Protein AF-A0A385SRP1-F1 (afdb_monomer_lite)

Secondary structure (DSSP, 8-state):
--HHHHTTPPB-HHHHHHHHHTTSS-HHHHHHHB-HHHHHTS-HHHHHHHHHHHHH-HHHHHHHHHHHTT--HHHHHHHHHHHHHHHHHHHHHSSS-HHHHHHHHHHHHHHTT--GGGGGG-TT--SSTT----HHHHHHHHHHHHHHHHHHTT-

Structure (mmCIF, N/CA/C/O backbone):
data_AF-A0A385SRP1-F1
#
_entry.id   AF-A0A385SRP1-F1
#
loop_
_atom_site.group_PDB
_atom_site.id
_atom_site.type_symbol
_atom_site.label_atom_id
_atom_site.label_alt_id
_atom_site.label_comp_id
_atom_site.label_asym_id
_atom_site.label_entity_id
_atom_site.label_seq_id
_atom_site.pdbx_PDB_ins_code
_atom_site.Cartn_x
_atom_site.Cartn_y
_atom_site.Cartn_z
_atom_site.occupancy
_atom_site.B_iso_or_equiv
_atom_site.auth_seq_id
_atom_site.auth_comp_id
_atom_site.auth_asym_id
_atom_site.auth_atom_id
_atom_site.pdbx_PDB_model_num
ATOM 1 N N . MET A 1 1 ? 8.151 -5.791 10.166 1.00 70.75 1 MET A N 1
ATOM 2 C CA . MET A 1 1 ? 8.225 -4.391 9.696 1.00 70.75 1 MET A CA 1
ATOM 3 C C . MET A 1 1 ? 7.751 -4.382 8.258 1.00 70.75 1 MET A C 1
ATOM 5 O O . MET A 1 1 ? 8.353 -5.098 7.463 1.00 70.75 1 MET A O 1
ATOM 9 N N . ASN A 1 2 ? 6.654 -3.692 7.951 1.00 88.25 2 ASN A N 1
ATOM 10 C CA . ASN A 1 2 ? 6.009 -3.725 6.631 1.00 88.25 2 ASN A CA 1
ATOM 11 C C . ASN A 1 2 ? 6.684 -2.759 5.631 1.00 88.25 2 ASN A C 1
ATOM 13 O O . ASN A 1 2 ? 7.691 -2.120 5.947 1.00 88.25 2 ASN A O 1
ATOM 17 N N . ALA A 1 3 ? 6.161 -2.702 4.400 1.00 90.38 3 ALA A N 1
ATOM 18 C CA . ALA A 1 3 ? 6.713 -1.860 3.339 1.00 90.38 3 ALA A CA 1
ATOM 19 C C . ALA A 1 3 ? 6.656 -0.363 3.677 1.00 90.38 3 ALA A C 1
ATOM 21 O O . ALA A 1 3 ? 7.613 0.342 3.370 1.00 90.38 3 ALA A O 1
ATOM 22 N N . LEU A 1 4 ? 5.599 0.120 4.340 1.00 92.88 4 LEU A N 1
ATOM 23 C CA . LEU A 1 4 ? 5.466 1.527 4.729 1.00 92.88 4 LEU A CA 1
ATOM 24 C C . LEU A 1 4 ? 6.546 1.932 5.736 1.00 92.88 4 LEU A C 1
ATOM 26 O O . LEU A 1 4 ? 7.274 2.898 5.491 1.00 92.88 4 LEU A O 1
ATOM 30 N N . THR A 1 5 ? 6.722 1.154 6.811 1.00 89.00 5 THR A N 1
ATOM 31 C CA . THR A 1 5 ? 7.696 1.456 7.874 1.00 89.00 5 THR A CA 1
ATOM 32 C C . THR A 1 5 ? 9.127 1.474 7.338 1.00 89.00 5 THR A C 1
ATOM 34 O O . THR A 1 5 ? 9.880 2.401 7.623 1.00 89.00 5 THR A O 1
ATOM 37 N N . ARG A 1 6 ? 9.507 0.495 6.496 1.00 90.81 6 ARG A N 1
ATOM 38 C CA . ARG A 1 6 ? 10.840 0.448 5.852 1.00 90.81 6 ARG A CA 1
ATOM 39 C C . ARG A 1 6 ? 11.125 1.669 4.974 1.00 90.81 6 ARG A C 1
ATOM 41 O O . ARG A 1 6 ? 12.276 1.958 4.650 1.00 90.81 6 ARG A O 1
ATOM 48 N N . ASN A 1 7 ? 10.069 2.366 4.573 1.00 91.50 7 ASN A N 1
ATOM 49 C CA . ASN A 1 7 ? 10.090 3.472 3.634 1.00 91.50 7 ASN A CA 1
ATOM 50 C C . ASN A 1 7 ? 9.710 4.815 4.264 1.00 91.50 7 ASN A C 1
ATOM 52 O O . ASN A 1 7 ? 9.503 5.778 3.517 1.00 91.50 7 ASN A O 1
ATOM 56 N N . ASN A 1 8 ? 9.709 4.882 5.601 1.00 90.69 8 ASN A N 1
ATOM 57 C CA . ASN A 1 8 ? 9.459 6.074 6.414 1.00 90.69 8 ASN A CA 1
ATOM 58 C C . ASN A 1 8 ? 8.114 6.750 6.112 1.00 90.69 8 ASN A C 1
ATOM 60 O O . ASN A 1 8 ? 8.018 7.975 6.134 1.00 90.69 8 ASN A O 1
ATOM 64 N N . PHE A 1 9 ? 7.089 5.960 5.797 1.00 91.31 9 PHE A N 1
ATOM 65 C CA . PHE A 1 9 ? 5.715 6.447 5.780 1.00 91.31 9 PHE A CA 1
ATOM 66 C C . PHE A 1 9 ? 5.117 6.293 7.177 1.00 91.31 9 PHE A C 1
ATOM 68 O O . PHE A 1 9 ? 5.200 5.214 7.768 1.00 91.31 9 PHE A O 1
ATOM 75 N N . LEU A 1 10 ? 4.535 7.372 7.704 1.00 91.56 10 LEU A N 1
ATOM 76 C CA . LEU A 1 10 ? 3.761 7.316 8.940 1.00 91.56 10 LEU A CA 1
ATOM 77 C C . LEU A 1 10 ? 2.457 6.570 8.665 1.00 91.56 10 LEU A C 1
ATOM 79 O O . LEU A 1 10 ? 1.792 6.833 7.665 1.00 91.56 10 LEU A O 1
ATOM 83 N N . MET A 1 11 ? 2.116 5.620 9.532 1.00 93.69 11 MET A N 1
ATOM 84 C CA . MET A 1 11 ? 0.877 4.865 9.404 1.00 93.69 11 MET A CA 1
ATOM 85 C C . MET A 1 11 ? -0.285 5.709 9.925 1.00 93.69 11 MET A C 1
ATOM 87 O O . MET A 1 11 ? -0.287 6.109 11.091 1.00 93.69 11 MET A O 1
ATOM 91 N N . ASP A 1 12 ? -1.279 5.923 9.072 1.00 93.62 12 ASP A N 1
ATOM 92 C CA . ASP A 1 12 ? -2.567 6.500 9.436 1.00 93.62 12 ASP A CA 1
ATOM 93 C C . ASP A 1 12 ? -3.707 5.476 9.294 1.00 93.62 12 ASP A C 1
ATOM 95 O O . ASP A 1 12 ? -3.498 4.333 8.869 1.00 93.62 12 ASP A O 1
ATOM 99 N N . TRP A 1 13 ? -4.924 5.859 9.695 1.00 94.50 13 TRP A N 1
ATOM 100 C CA . TRP A 1 13 ? -6.077 4.956 9.656 1.00 94.50 13 TRP A CA 1
ATOM 101 C C . TRP A 1 13 ? -6.424 4.481 8.234 1.00 94.50 13 TRP A C 1
ATOM 103 O O . TRP A 1 13 ? -6.618 3.276 8.057 1.00 94.50 13 TRP A O 1
ATOM 113 N N . PRO A 1 14 ? -6.460 5.350 7.201 1.00 95.38 14 PRO A N 1
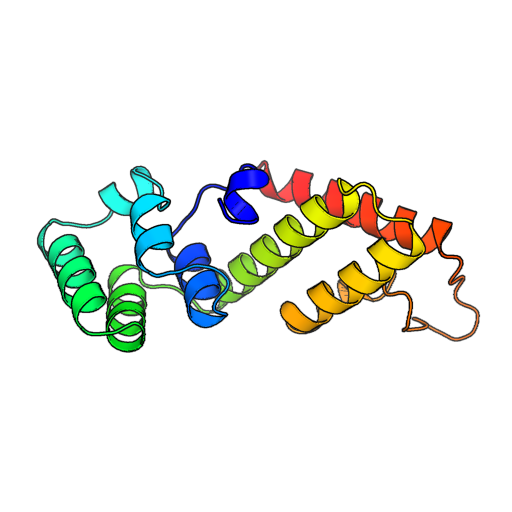ATOM 114 C CA . PRO A 1 14 ? -6.624 4.914 5.813 1.00 95.38 14 PRO A CA 1
ATOM 115 C C . PRO A 1 14 ? -5.563 3.905 5.333 1.00 95.38 14 PRO A C 1
ATOM 117 O O . PRO A 1 14 ? -5.911 2.891 4.716 1.00 95.38 14 PRO A O 1
ATOM 120 N N . LEU A 1 15 ? -4.277 4.125 5.638 1.00 96.00 15 LEU A N 1
ATOM 121 C CA . LEU A 1 15 ? -3.184 3.213 5.280 1.00 96.00 15 LEU A CA 1
ATOM 122 C C . LEU A 1 15 ? -3.324 1.861 5.977 1.00 96.00 15 LEU A C 1
ATOM 124 O O . LEU A 1 15 ? -3.198 0.823 5.316 1.00 96.00 15 LEU A O 1
ATOM 128 N N . ALA A 1 16 ? -3.633 1.868 7.275 1.00 95.94 16 ALA A N 1
ATOM 129 C CA . ALA A 1 16 ? -3.891 0.661 8.048 1.00 95.94 16 ALA A CA 1
ATOM 130 C C . ALA A 1 16 ? -5.080 -0.123 7.473 1.00 95.94 16 ALA A C 1
ATOM 132 O O . ALA A 1 16 ? -4.968 -1.327 7.231 1.00 95.94 16 ALA A O 1
ATOM 133 N N . TYR A 1 17 ? -6.186 0.565 7.173 1.00 96.50 17 TYR A N 1
ATOM 134 C CA . TYR A 1 17 ? -7.389 -0.038 6.605 1.00 96.50 17 TYR A CA 1
ATOM 135 C C . TYR A 1 17 ? -7.099 -0.753 5.280 1.00 96.50 17 TYR A C 1
ATOM 137 O O . TYR A 1 17 ? -7.479 -1.916 5.100 1.00 96.50 17 TYR A O 1
ATOM 145 N N . VAL A 1 18 ? -6.394 -0.090 4.353 1.00 96.44 18 VAL A N 1
ATOM 146 C CA . VAL A 1 18 ? -6.004 -0.688 3.064 1.00 96.44 18 VAL A CA 1
ATOM 147 C C . VAL A 1 18 ? -5.097 -1.899 3.278 1.00 96.44 18 VAL A C 1
ATOM 149 O O . VAL A 1 18 ? -5.355 -2.960 2.701 1.00 96.44 18 VAL A O 1
ATOM 152 N N . GLY A 1 19 ? -4.077 -1.768 4.133 1.00 96.56 19 GLY A N 1
ATOM 153 C CA . GLY A 1 19 ? -3.121 -2.838 4.419 1.00 96.56 19 GLY A CA 1
ATOM 154 C C . GLY A 1 19 ? -3.794 -4.087 4.990 1.00 96.56 19 GLY A C 1
ATOM 155 O O . GLY A 1 19 ? -3.545 -5.194 4.512 1.00 96.56 19 GLY A O 1
ATOM 156 N N . ILE A 1 20 ? -4.706 -3.914 5.949 1.00 96.81 20 ILE A N 1
ATOM 157 C CA . ILE A 1 20 ? -5.469 -5.018 6.544 1.00 96.81 20 ILE A CA 1
ATOM 158 C C . ILE A 1 20 ? -6.412 -5.631 5.511 1.00 96.81 20 ILE A C 1
ATOM 160 O O . ILE A 1 20 ? -6.434 -6.851 5.339 1.00 96.81 20 ILE A O 1
ATOM 164 N N . THR A 1 21 ? -7.169 -4.810 4.777 1.00 95.94 21 THR A N 1
ATOM 165 C CA . THR A 1 21 ? -8.118 -5.291 3.759 1.00 95.94 21 THR A CA 1
ATOM 166 C C . THR A 1 21 ? -7.418 -6.178 2.727 1.00 95.94 21 THR A C 1
ATOM 168 O O . THR A 1 21 ? -7.915 -7.259 2.411 1.00 95.94 21 THR A O 1
ATOM 171 N N . ARG A 1 22 ? -6.222 -5.781 2.278 1.00 95.25 22 ARG A N 1
ATOM 172 C CA . ARG A 1 22 ? -5.417 -6.508 1.285 1.00 95.25 22 ARG A CA 1
ATOM 173 C C . ARG A 1 22 ? -4.516 -7.611 1.869 1.00 95.25 22 ARG A C 1
ATOM 175 O O . ARG A 1 22 ? -3.838 -8.290 1.104 1.00 95.25 22 ARG A O 1
ATOM 182 N N . ASN A 1 23 ? -4.538 -7.835 3.187 1.00 94.62 23 ASN A N 1
ATOM 183 C CA . ASN A 1 23 ? -3.678 -8.789 3.912 1.00 94.62 23 ASN A CA 1
ATOM 184 C C . ASN A 1 23 ? -2.166 -8.490 3.824 1.00 94.62 23 ASN A C 1
ATOM 186 O O . ASN A 1 23 ? -1.345 -9.402 3.892 1.00 94.62 23 ASN A O 1
ATOM 190 N N . TRP A 1 24 ? -1.780 -7.225 3.670 1.00 95.06 24 TRP A N 1
ATOM 191 C CA . TRP A 1 24 ? -0.375 -6.785 3.715 1.00 95.06 24 TRP A CA 1
ATOM 192 C C . TRP A 1 24 ? 0.086 -6.400 5.121 1.00 95.06 24 TRP A C 1
ATOM 194 O O . TRP A 1 24 ? 1.282 -6.236 5.358 1.00 95.06 24 TRP A O 1
ATOM 204 N N . LEU A 1 25 ? -0.877 -6.227 6.025 1.00 94.88 25 LEU A N 1
ATOM 205 C CA . LEU A 1 25 ? -0.699 -5.799 7.402 1.00 94.88 25 LEU A CA 1
ATOM 206 C C . LEU A 1 25 ? -1.684 -6.574 8.282 1.00 94.88 25 LEU A C 1
ATOM 208 O O . LEU A 1 25 ? -2.862 -6.675 7.929 1.00 94.88 25 LEU A O 1
ATOM 212 N N . SER A 1 26 ? -1.230 -7.123 9.408 1.00 94.69 26 SER A N 1
ATOM 213 C CA . SER A 1 26 ? -2.156 -7.698 10.392 1.00 94.69 26 SER A CA 1
ATOM 214 C C . SER A 1 26 ? -2.828 -6.606 11.235 1.00 94.69 26 SER A C 1
ATOM 216 O O . SER A 1 26 ? -2.365 -5.466 11.291 1.00 94.69 26 SER A O 1
ATOM 218 N N . VAL A 1 27 ? -3.922 -6.951 11.918 1.00 94.94 27 VAL A N 1
ATOM 219 C CA . VAL A 1 27 ? -4.595 -6.030 12.852 1.00 94.94 27 VAL A CA 1
ATOM 220 C C . VAL A 1 27 ? -3.647 -5.598 13.978 1.00 94.94 27 VAL A C 1
ATOM 222 O O . VAL A 1 27 ? -3.539 -4.407 14.266 1.00 94.94 27 VAL A O 1
ATOM 225 N N . ASP A 1 28 ? -2.894 -6.540 14.549 1.00 93.06 28 ASP A N 1
ATOM 226 C CA . ASP A 1 28 ? -1.934 -6.260 15.623 1.00 93.06 28 ASP A CA 1
ATOM 227 C C . ASP A 1 28 ? -0.792 -5.350 15.158 1.00 93.06 28 ASP A C 1
ATOM 229 O O . ASP A 1 28 ? -0.383 -4.429 15.868 1.00 93.06 28 ASP A O 1
ATOM 233 N N . GLU A 1 29 ? -0.273 -5.582 13.947 1.00 94.12 29 GLU A N 1
ATOM 234 C CA . GLU A 1 29 ? 0.754 -4.718 13.366 1.00 94.12 29 GLU A CA 1
ATOM 235 C C . GLU A 1 29 ? 0.216 -3.306 13.133 1.00 94.12 29 GLU A C 1
ATOM 237 O O . GLU A 1 29 ? 0.912 -2.340 13.441 1.00 94.12 29 GLU A O 1
ATOM 242 N N . ALA A 1 30 ? -1.021 -3.175 12.650 1.00 93.25 30 ALA A N 1
ATOM 243 C CA . ALA A 1 30 ? -1.655 -1.881 12.441 1.00 93.25 30 ALA A CA 1
ATOM 244 C C . ALA A 1 30 ? -1.820 -1.095 13.746 1.00 93.25 30 ALA A C 1
ATOM 246 O O . ALA A 1 30 ? -1.422 0.065 13.804 1.00 93.25 30 ALA A O 1
ATOM 247 N N . LEU A 1 31 ? -2.347 -1.720 14.803 1.00 92.25 31 LEU A N 1
ATOM 248 C CA . LEU A 1 31 ? -2.536 -1.068 16.104 1.00 92.25 31 LEU A CA 1
ATOM 249 C C . LEU A 1 31 ? -1.216 -0.672 16.774 1.00 92.25 31 LEU A C 1
ATOM 251 O O . LEU A 1 31 ? -1.178 0.299 17.524 1.00 92.25 31 LEU A O 1
ATOM 255 N N . ARG A 1 32 ? -0.132 -1.408 16.512 1.00 91.38 32 ARG A N 1
ATOM 256 C CA . ARG A 1 32 ? 1.200 -1.070 17.026 1.00 91.38 32 ARG A CA 1
ATOM 257 C C . ARG A 1 32 ? 1.861 0.066 16.246 1.00 91.38 32 ARG A C 1
ATOM 259 O O . ARG A 1 32 ? 2.654 0.807 16.818 1.00 91.38 32 ARG A O 1
ATOM 266 N N . GLU A 1 33 ? 1.621 0.138 14.940 1.00 91.88 33 GLU A N 1
ATOM 267 C CA . GLU A 1 33 ? 2.352 1.037 14.042 1.00 91.88 33 GLU A CA 1
ATOM 268 C C . GLU A 1 33 ? 1.602 2.325 13.702 1.00 91.88 33 GLU A C 1
ATOM 270 O O . GLU A 1 33 ? 2.239 3.259 13.213 1.00 91.88 33 GLU A O 1
ATOM 275 N N . ILE A 1 34 ? 0.294 2.395 13.973 1.00 92.12 34 ILE A N 1
ATOM 276 C CA . ILE A 1 34 ? -0.502 3.619 13.846 1.00 92.12 34 ILE A CA 1
ATOM 277 C C . ILE A 1 34 ? 0.172 4.776 14.596 1.00 92.12 34 ILE A C 1
ATOM 279 O O . ILE A 1 34 ? 0.703 4.606 15.698 1.00 92.12 34 ILE A O 1
ATOM 283 N N . SER A 1 35 ? 0.191 5.963 13.989 1.00 89.81 35 SER A N 1
ATOM 284 C CA . SER A 1 35 ? 0.886 7.096 14.591 1.00 89.81 35 SER A CA 1
ATOM 285 C C . SER A 1 35 ? 0.228 7.516 15.921 1.00 89.81 35 SER A C 1
ATOM 287 O O . SER A 1 35 ? -1.001 7.467 16.060 1.00 89.81 35 SER A O 1
ATOM 289 N N . PRO A 1 36 ? 1.014 7.981 16.913 1.00 88.75 36 PRO A N 1
ATOM 290 C CA . PRO A 1 36 ? 0.460 8.506 18.161 1.00 88.75 36 PRO A CA 1
ATOM 291 C C . PRO A 1 36 ? -0.510 9.675 17.947 1.00 88.75 36 PRO A C 1
ATOM 293 O O . PRO A 1 36 ? -1.459 9.835 18.710 1.00 88.75 36 PRO A O 1
ATOM 296 N N . GLU A 1 37 ? -0.293 10.473 16.900 1.00 90.06 37 GLU A N 1
ATOM 297 C CA . GLU A 1 37 ? -1.171 11.582 16.517 1.00 90.06 37 GLU A CA 1
ATOM 298 C C . GLU A 1 37 ? -2.550 11.080 16.076 1.00 90.06 37 GLU A C 1
ATOM 300 O O . GLU A 1 37 ? -3.565 11.619 16.513 1.00 90.06 37 GLU A O 1
ATOM 305 N N . GLU A 1 38 ? -2.607 10.017 15.269 1.00 90.25 38 GLU A N 1
ATOM 306 C CA . GLU A 1 38 ? -3.869 9.407 14.845 1.00 90.25 38 GLU A CA 1
ATOM 307 C C . GLU A 1 38 ? -4.615 8.734 16.000 1.00 90.25 38 GLU A C 1
ATOM 309 O O . GLU A 1 38 ? -5.844 8.812 16.061 1.00 90.25 38 GLU A O 1
ATOM 314 N N . LEU A 1 39 ? -3.896 8.113 16.942 1.00 88.19 39 LEU A N 1
ATOM 315 C CA . LEU A 1 39 ? -4.498 7.592 18.173 1.00 88.19 39 LEU A CA 1
ATOM 316 C C . LEU A 1 39 ? -5.038 8.717 19.059 1.00 88.19 39 LEU A C 1
ATOM 318 O O . LEU A 1 39 ? -6.137 8.594 19.595 1.00 88.19 39 LEU A O 1
ATOM 322 N N . GLY A 1 40 ? -4.307 9.829 19.172 1.00 87.88 40 GLY A N 1
ATOM 323 C CA . GLY A 1 40 ? -4.705 10.995 19.964 1.00 87.88 40 GLY A CA 1
ATOM 324 C C . GLY A 1 40 ? -5.970 11.698 19.460 1.00 87.88 40 GLY A C 1
ATOM 325 O O . GLY A 1 40 ? -6.616 12.410 20.226 1.00 87.88 40 GLY A O 1
ATOM 326 N N . LYS A 1 41 ? -6.366 11.479 18.198 1.00 89.25 41 LYS A N 1
ATOM 327 C CA . LYS A 1 41 ? -7.644 11.966 17.646 1.00 89.25 41 LYS A CA 1
ATOM 328 C C . LYS A 1 41 ? -8.856 11.188 18.163 1.00 89.25 41 LYS A C 1
ATOM 330 O O . LYS A 1 41 ? -9.988 11.647 18.000 1.00 89.25 41 LYS A O 1
ATOM 335 N N . LEU A 1 42 ? -8.650 10.009 18.750 1.00 90.25 42 LEU A N 1
ATOM 336 C CA . LEU A 1 42 ? -9.717 9.153 19.254 1.00 90.25 42 LEU A CA 1
ATOM 337 C C . LEU A 1 42 ? -9.901 9.337 20.761 1.00 90.25 42 LEU A C 1
ATOM 339 O O . LEU A 1 42 ? -8.942 9.442 21.520 1.00 90.25 42 LEU A O 1
ATOM 343 N N . ASN A 1 43 ? -11.156 9.334 21.212 1.00 90.94 43 ASN A N 1
ATOM 344 C CA . ASN A 1 43 ? -11.458 9.270 22.639 1.00 90.94 43 ASN A CA 1
ATOM 345 C C . ASN A 1 43 ? -11.289 7.834 23.175 1.00 90.94 43 ASN A C 1
ATOM 347 O O . ASN A 1 43 ? -11.192 6.867 22.414 1.00 90.94 43 ASN A O 1
ATOM 351 N N . SER A 1 44 ? -11.285 7.686 24.500 1.00 91.25 44 SER A N 1
ATOM 352 C CA . SER A 1 44 ? -11.096 6.394 25.171 1.00 91.25 44 SER A CA 1
ATOM 353 C C . SER A 1 44 ? -12.130 5.337 24.767 1.00 91.25 44 SER A C 1
ATOM 355 O O . SER A 1 44 ? -11.769 4.177 24.584 1.00 91.25 44 SER A O 1
ATOM 357 N N . GLU A 1 45 ? -13.393 5.722 24.574 1.00 92.88 45 GLU A N 1
ATOM 358 C CA . GLU A 1 45 ? -14.470 4.812 24.155 1.00 92.88 45 GLU A CA 1
ATOM 359 C C . GLU A 1 45 ? -14.230 4.233 22.754 1.00 92.88 45 GLU A C 1
ATOM 361 O O . GLU A 1 45 ? -14.395 3.031 22.528 1.00 92.88 45 GLU A O 1
ATOM 366 N N . ARG A 1 46 ? -13.789 5.072 21.809 1.00 92.00 46 ARG A N 1
ATOM 367 C CA . ARG A 1 46 ? -13.444 4.662 20.441 1.00 92.00 46 ARG A CA 1
ATOM 368 C C . ARG A 1 46 ? -12.225 3.747 20.426 1.00 92.00 46 ARG A C 1
ATOM 370 O O . ARG A 1 46 ? -12.235 2.737 19.729 1.00 92.00 46 ARG A O 1
ATOM 377 N N . ILE A 1 47 ? -11.215 4.056 21.237 1.00 91.25 47 ILE A N 1
ATOM 378 C CA . ILE A 1 47 ? -10.033 3.201 21.392 1.00 91.25 47 ILE A CA 1
ATOM 379 C C . ILE A 1 47 ? -10.443 1.830 21.949 1.00 91.25 47 ILE A C 1
ATOM 381 O O . ILE A 1 47 ? -10.124 0.807 21.348 1.00 91.25 47 ILE A O 1
ATOM 385 N N . ALA A 1 48 ? -11.215 1.788 23.039 1.00 92.25 48 ALA A N 1
ATOM 386 C CA . ALA A 1 48 ? -11.692 0.534 23.625 1.00 92.25 48 ALA A CA 1
ATOM 387 C C . ALA A 1 48 ? 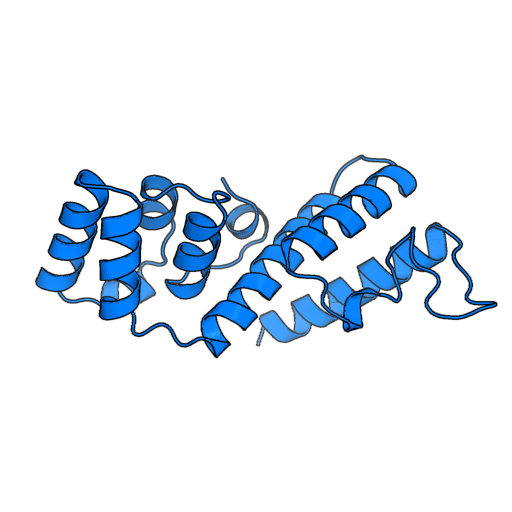-12.530 -0.294 22.634 1.00 92.25 48 ALA A C 1
ATOM 389 O O . ALA A 1 48 ? -12.392 -1.518 22.569 1.00 92.25 48 ALA A O 1
ATOM 390 N N . SER A 1 49 ? -13.355 0.374 21.822 1.00 93.38 49 SER A N 1
ATOM 391 C CA . SER A 1 49 ? -14.157 -0.270 20.777 1.00 93.38 49 SER A CA 1
ATOM 392 C C . SER A 1 49 ? -13.287 -0.923 19.700 1.00 93.38 49 SER A C 1
ATOM 394 O O . SER A 1 49 ? -13.578 -2.047 19.292 1.00 93.38 49 SER A O 1
ATOM 396 N N . LEU A 1 50 ? -12.196 -0.269 19.279 1.00 92.94 50 LEU A N 1
ATOM 397 C CA . LEU A 1 50 ? -11.237 -0.830 18.320 1.00 92.94 50 LEU A CA 1
ATOM 398 C C . LEU A 1 50 ? -10.559 -2.089 18.862 1.00 92.94 50 LEU A C 1
ATOM 400 O O . LEU A 1 50 ? -10.566 -3.113 18.183 1.00 92.94 50 LEU A O 1
ATOM 404 N N . TYR A 1 51 ? -10.029 -2.040 20.088 1.00 92.50 51 TYR A N 1
ATOM 405 C CA . TYR A 1 51 ? -9.383 -3.205 20.705 1.00 92.50 51 TYR A CA 1
ATOM 406 C C . TYR A 1 51 ? -10.370 -4.367 20.894 1.00 92.50 51 TYR A C 1
ATOM 408 O O . TYR A 1 51 ? -10.086 -5.498 20.503 1.00 92.50 51 TYR A O 1
ATOM 416 N N . THR A 1 52 ? -11.586 -4.079 21.364 1.00 94.25 52 THR A N 1
ATOM 417 C CA . THR A 1 52 ? -12.645 -5.096 21.488 1.00 94.25 52 THR A CA 1
ATOM 418 C C . THR A 1 52 ? -12.995 -5.721 20.135 1.00 94.25 52 THR A C 1
ATOM 420 O O . THR A 1 52 ? -13.233 -6.923 20.035 1.00 94.25 52 THR A O 1
ATOM 423 N N . ALA A 1 53 ? -13.046 -4.918 19.070 1.00 93.69 53 ALA A N 1
ATOM 424 C CA . ALA A 1 53 ? -13.321 -5.414 17.728 1.00 93.69 53 ALA A CA 1
ATOM 425 C C . ALA A 1 53 ? -12.166 -6.266 17.177 1.00 93.69 53 ALA A C 1
ATOM 427 O O . ALA A 1 53 ? -12.435 -7.276 16.524 1.00 93.69 53 ALA A O 1
ATOM 428 N N . SER A 1 54 ? -10.908 -5.909 17.475 1.00 92.75 54 SER A N 1
ATOM 429 C CA . SER A 1 54 ? -9.735 -6.691 17.057 1.00 92.75 54 SER A CA 1
ATOM 430 C C . SER A 1 54 ? -9.701 -8.095 17.654 1.00 92.75 54 SER A C 1
ATOM 432 O O . SER A 1 54 ? -9.302 -9.030 16.966 1.00 92.75 54 SER A O 1
ATOM 434 N N . GLU A 1 55 ? -10.191 -8.268 18.884 1.00 92.31 55 GLU A N 1
ATOM 435 C CA . GLU A 1 55 ? -10.279 -9.580 19.537 1.00 92.31 55 GLU A CA 1
ATOM 436 C C . GLU A 1 55 ? -11.379 -10.472 18.941 1.00 92.31 55 GLU A C 1
ATOM 438 O O . GLU A 1 55 ? -11.305 -11.696 19.034 1.00 92.31 55 GLU A O 1
ATOM 443 N N . LYS A 1 56 ? -12.406 -9.872 18.322 1.00 92.81 56 LYS A N 1
ATOM 444 C CA . LYS A 1 56 ? -13.521 -10.610 17.712 1.00 92.81 56 LYS A CA 1
ATOM 445 C C . LYS A 1 56 ? -13.153 -11.171 16.347 1.00 92.81 56 LYS A C 1
ATOM 447 O O . LYS A 1 56 ? -13.253 -12.376 16.130 1.00 92.81 56 LYS A O 1
ATOM 452 N N . SER A 1 57 ? -12.810 -10.292 15.404 1.00 93.75 57 SER A N 1
ATOM 453 C CA . SER A 1 57 ? -12.384 -10.682 14.059 1.00 93.75 57 SER A CA 1
ATOM 454 C C . SER A 1 57 ? -11.802 -9.508 13.275 1.00 93.75 57 SER A C 1
ATOM 456 O O . SER A 1 57 ? -12.068 -8.337 13.561 1.00 93.75 57 SER A O 1
ATOM 458 N N . LYS A 1 58 ? -11.072 -9.835 12.202 1.00 94.88 58 LYS A N 1
ATOM 459 C CA . LYS A 1 58 ? -10.586 -8.863 11.215 1.00 94.88 58 LYS A CA 1
ATOM 460 C C . LYS A 1 58 ? -11.730 -8.022 10.634 1.00 94.88 58 LYS A C 1
ATOM 462 O O . LYS A 1 58 ? -11.596 -6.810 10.491 1.00 94.88 58 LYS A O 1
ATOM 467 N N . GLU A 1 59 ? -12.853 -8.649 10.301 1.00 95.38 59 GLU A N 1
ATOM 468 C CA . GLU A 1 59 ? -14.008 -7.993 9.684 1.00 95.38 59 GLU A CA 1
ATOM 469 C C . GLU A 1 59 ? -14.674 -7.024 10.661 1.00 95.38 59 GLU A C 1
ATOM 471 O O . GLU A 1 59 ? -14.965 -5.887 10.292 1.00 95.38 59 GLU A O 1
ATOM 476 N N . SER A 1 60 ? -14.850 -7.439 11.921 1.00 94.75 60 SER A N 1
ATOM 477 C CA . SER A 1 60 ? -15.387 -6.570 12.971 1.00 94.75 60 SER A CA 1
ATOM 478 C C . SER A 1 60 ? -14.496 -5.348 13.175 1.00 94.75 60 SER A C 1
ATOM 480 O O . SER A 1 60 ? -15.002 -4.238 13.333 1.00 94.75 60 SER A O 1
ATOM 482 N N . PHE A 1 61 ? -13.178 -5.543 13.162 1.00 95.62 61 PHE A N 1
ATOM 483 C CA . PHE A 1 61 ? -12.213 -4.462 13.306 1.00 95.62 61 PHE A CA 1
ATOM 484 C C . PHE A 1 61 ? -12.286 -3.455 12.153 1.00 95.62 61 PHE A C 1
ATOM 486 O O . PHE A 1 61 ? -12.325 -2.251 12.397 1.00 95.62 61 PHE A O 1
ATOM 493 N N . LEU A 1 62 ? -12.364 -3.930 10.905 1.00 95.12 62 LEU A N 1
ATOM 494 C CA . LEU A 1 62 ? -12.473 -3.062 9.729 1.00 95.12 62 LEU A CA 1
ATOM 495 C C . LEU A 1 62 ? -13.751 -2.213 9.749 1.00 95.12 62 LEU A C 1
ATOM 497 O O . LEU A 1 62 ? -13.684 -1.022 9.446 1.00 95.12 62 LEU A O 1
ATOM 501 N N . VAL A 1 63 ? -14.893 -2.791 10.136 1.00 93.44 63 VAL A N 1
ATOM 502 C CA . VAL A 1 63 ? -16.162 -2.050 10.257 1.00 93.44 63 VAL A CA 1
ATOM 503 C C . VAL A 1 63 ? -16.019 -0.907 11.262 1.00 93.44 63 VAL A C 1
ATOM 505 O O . VAL A 1 63 ? -16.234 0.254 10.913 1.00 93.44 63 VAL A O 1
ATOM 508 N N . VAL A 1 64 ? -15.559 -1.222 12.475 1.00 92.44 64 VAL A N 1
ATOM 509 C CA . VAL A 1 64 ? -15.397 -0.238 13.554 1.00 92.44 64 VAL A CA 1
ATOM 510 C C . VAL A 1 64 ? -14.357 0.829 13.190 1.00 92.44 64 VAL A C 1
ATOM 512 O O . VAL A 1 64 ? -14.584 2.015 13.420 1.00 92.44 64 VAL A O 1
ATOM 515 N N . MET A 1 65 ? -13.242 0.448 12.559 1.00 92.44 65 MET A N 1
ATOM 516 C CA . MET A 1 65 ? -12.227 1.395 12.086 1.00 92.44 65 MET A CA 1
ATOM 517 C C . MET A 1 65 ? -12.790 2.379 11.061 1.00 92.44 65 MET A C 1
ATOM 519 O O . MET A 1 65 ? -12.545 3.580 11.178 1.00 92.44 65 MET A O 1
ATOM 523 N N . LYS A 1 66 ? -13.544 1.893 10.067 1.00 89.06 66 LYS A N 1
ATOM 524 C CA . LYS A 1 66 ? -14.098 2.753 9.014 1.00 89.06 66 LYS A CA 1
ATOM 525 C C . LYS A 1 66 ? -15.057 3.796 9.586 1.00 89.06 66 LYS A C 1
ATOM 527 O O . LYS A 1 66 ? -15.013 4.951 9.166 1.00 89.06 66 LYS A O 1
ATOM 532 N N . GLU A 1 67 ? -15.879 3.399 10.555 1.00 87.75 67 GLU A N 1
ATOM 533 C CA . GLU A 1 67 ? -16.814 4.287 11.251 1.00 87.75 67 GLU A CA 1
ATOM 534 C C . GLU A 1 67 ? -16.087 5.325 12.113 1.00 87.75 67 GLU A C 1
ATOM 536 O O . GLU A 1 67 ? -16.367 6.520 12.027 1.00 87.75 67 GLU A O 1
ATOM 541 N N . ILE A 1 68 ? -15.120 4.883 12.921 1.00 85.88 68 ILE A N 1
ATOM 542 C CA . ILE A 1 68 ? -14.418 5.741 13.881 1.00 85.88 68 ILE A CA 1
ATOM 543 C C . ILE A 1 68 ? -13.522 6.766 13.186 1.00 85.88 68 ILE A C 1
ATOM 545 O O . ILE A 1 68 ? -13.484 7.927 13.606 1.00 85.88 68 ILE A O 1
ATOM 549 N N . ALA A 1 69 ? -12.809 6.342 12.143 1.00 82.19 69 ALA A N 1
ATOM 550 C CA . ALA A 1 69 ? -11.863 7.180 11.416 1.00 82.19 69 ALA A CA 1
ATOM 551 C C . ALA A 1 69 ? -12.499 7.936 10.236 1.00 82.19 69 ALA A C 1
ATOM 553 O O . ALA A 1 69 ? -11.798 8.690 9.566 1.00 82.19 69 ALA A O 1
ATOM 554 N N . ALA A 1 70 ? -13.804 7.753 9.984 1.00 85.81 70 ALA A N 1
ATOM 555 C CA . ALA A 1 70 ? -14.556 8.422 8.918 1.00 85.81 70 ALA A CA 1
ATOM 556 C C . ALA A 1 70 ? -13.824 8.402 7.558 1.00 85.81 70 ALA A C 1
ATOM 558 O O . ALA A 1 70 ? -13.705 9.418 6.870 1.00 85.81 70 ALA A O 1
ATOM 559 N N . ILE A 1 71 ? -13.285 7.235 7.190 1.00 87.19 71 ILE A N 1
ATOM 560 C CA . ILE A 1 71 ? -12.375 7.098 6.048 1.00 87.19 71 ILE A CA 1
ATOM 561 C C . ILE A 1 71 ? -13.158 7.235 4.736 1.00 87.19 71 ILE A C 1
ATOM 563 O O . ILE A 1 71 ? -14.027 6.412 4.435 1.00 87.19 71 ILE A O 1
ATOM 567 N N . SER A 1 72 ? -12.825 8.254 3.939 1.00 90.50 72 SER A N 1
ATOM 568 C CA . SER A 1 72 ? -13.422 8.481 2.620 1.00 90.50 72 SER A CA 1
ATOM 569 C C . SER A 1 72 ? -12.827 7.568 1.543 1.00 90.50 72 SER A C 1
ATOM 571 O O . SER A 1 72 ? -11.683 7.120 1.642 1.00 90.50 72 SER A O 1
ATOM 573 N N . ASP A 1 73 ? -13.574 7.337 0.463 1.00 90.94 73 ASP A N 1
ATOM 574 C CA . ASP A 1 73 ? -13.086 6.538 -0.670 1.00 90.94 73 ASP A CA 1
ATOM 575 C C . ASP A 1 73 ? -11.874 7.183 -1.365 1.00 90.94 73 ASP A C 1
ATOM 577 O O . ASP A 1 73 ? -10.989 6.478 -1.853 1.00 90.94 73 ASP A O 1
ATOM 581 N N . ASP A 1 74 ? -11.794 8.518 -1.380 1.00 93.44 74 ASP A N 1
ATOM 582 C CA . ASP A 1 74 ? -10.619 9.240 -1.885 1.00 93.44 74 ASP A CA 1
ATOM 583 C C . ASP A 1 74 ? -9.377 8.975 -1.031 1.00 93.44 74 ASP A C 1
ATOM 585 O O . ASP A 1 74 ? -8.302 8.723 -1.581 1.00 93.44 74 ASP A O 1
ATOM 589 N N . ALA A 1 75 ? -9.527 8.956 0.299 1.00 93.12 75 ALA A N 1
ATOM 590 C CA . ALA A 1 75 ? -8.438 8.601 1.202 1.00 93.12 75 ALA A CA 1
ATOM 591 C C . ALA A 1 75 ? -7.973 7.158 0.957 1.00 93.12 75 ALA A C 1
ATOM 593 O O . ALA A 1 75 ? -6.775 6.918 0.843 1.00 93.12 75 ALA A O 1
ATOM 594 N N . LEU A 1 76 ? -8.897 6.210 0.762 1.00 94.06 76 LEU A N 1
ATOM 595 C CA . LEU A 1 76 ? -8.546 4.819 0.445 1.00 94.06 76 LEU A CA 1
ATOM 596 C C . LEU A 1 76 ? -7.768 4.692 -0.871 1.00 94.06 76 LEU A C 1
ATOM 598 O O . LEU A 1 76 ? -6.776 3.960 -0.926 1.00 94.06 76 LEU A O 1
ATOM 602 N N . ARG A 1 77 ? -8.175 5.416 -1.922 1.00 93.50 77 ARG A N 1
ATOM 603 C CA . ARG A 1 77 ? -7.450 5.444 -3.204 1.00 93.50 77 ARG A CA 1
ATOM 604 C C . ARG A 1 77 ? -6.041 6.016 -3.045 1.00 93.50 77 ARG A C 1
ATOM 606 O O . ARG A 1 77 ? -5.082 5.436 -3.559 1.00 93.50 77 ARG A O 1
ATOM 613 N N . ALA A 1 78 ? -5.901 7.121 -2.312 1.00 93.62 78 ALA A N 1
ATOM 614 C CA . ALA A 1 78 ? -4.602 7.721 -2.024 1.00 93.62 78 ALA A CA 1
ATOM 615 C C . ALA A 1 78 ? -3.705 6.776 -1.202 1.00 93.62 78 ALA A C 1
ATOM 617 O O . ALA A 1 78 ? -2.535 6.585 -1.536 1.00 93.62 78 ALA A O 1
ATOM 618 N N . SER A 1 79 ? -4.251 6.109 -0.187 1.00 95.44 79 SER A N 1
ATOM 619 C CA . SER A 1 79 ? -3.521 5.138 0.633 1.00 95.44 79 SER A CA 1
ATOM 620 C C . SER A 1 79 ? -3.084 3.907 -0.157 1.00 95.44 79 SER A C 1
ATOM 622 O O . SER A 1 79 ? -1.952 3.450 0.008 1.00 95.44 79 SER A O 1
ATOM 624 N N . LEU A 1 80 ? -3.923 3.390 -1.062 1.00 96.50 80 LEU A N 1
ATOM 625 C CA . LEU A 1 80 ? -3.542 2.298 -1.964 1.00 96.50 80 LEU A CA 1
ATOM 626 C C . LEU A 1 80 ? -2.352 2.693 -2.848 1.00 96.50 80 LEU A C 1
ATOM 628 O O . LEU A 1 80 ? -1.406 1.917 -3.003 1.00 96.50 80 LEU A O 1
ATOM 632 N N . ARG A 1 81 ? -2.352 3.930 -3.359 1.00 95.50 81 ARG A N 1
ATOM 633 C CA . ARG A 1 81 ? -1.222 4.488 -4.109 1.00 95.50 81 ARG A CA 1
ATOM 634 C C . ARG A 1 81 ? 0.053 4.543 -3.263 1.00 95.50 81 ARG A C 1
ATOM 636 O O . ARG A 1 81 ? 1.109 4.137 -3.746 1.00 95.50 81 ARG A O 1
ATOM 643 N N . ILE A 1 82 ? -0.028 5.020 -2.019 1.00 96.69 82 ILE A N 1
ATOM 644 C CA . ILE A 1 82 ? 1.125 5.106 -1.104 1.00 96.69 82 ILE A CA 1
ATOM 645 C C . ILE A 1 82 ? 1.705 3.715 -0.819 1.00 96.69 82 ILE A C 1
ATOM 647 O O . ILE A 1 82 ? 2.923 3.541 -0.876 1.00 96.69 82 ILE A O 1
ATOM 651 N N . TRP A 1 83 ? 0.856 2.707 -0.594 1.00 97.12 83 TRP A N 1
ATOM 652 C CA . TRP A 1 83 ? 1.300 1.315 -0.484 1.00 97.12 83 TRP A CA 1
ATOM 653 C C . TRP A 1 83 ? 2.072 0.871 -1.728 1.00 97.12 83 TRP A C 1
ATOM 655 O O . TRP A 1 83 ? 3.188 0.363 -1.604 1.00 97.12 83 TRP A O 1
ATOM 665 N N . GLY A 1 84 ? 1.529 1.121 -2.923 1.00 96.94 84 GLY A N 1
ATOM 666 C CA . GLY A 1 84 ? 2.212 0.828 -4.185 1.00 96.94 84 GLY A CA 1
ATOM 667 C C . GLY A 1 84 ? 3.593 1.479 -4.271 1.00 96.94 84 GLY A C 1
ATOM 668 O O . GLY A 1 84 ? 4.578 0.804 -4.562 1.00 96.94 84 GLY A O 1
ATOM 669 N N . ILE A 1 85 ? 3.685 2.770 -3.946 1.00 96.94 85 ILE A N 1
ATOM 670 C CA . ILE A 1 85 ? 4.941 3.534 -3.913 1.00 96.94 85 ILE A CA 1
ATOM 671 C C . ILE A 1 85 ? 5.954 2.896 -2.950 1.00 96.94 85 ILE A C 1
ATOM 673 O O . ILE A 1 85 ? 7.112 2.704 -3.321 1.00 96.94 85 ILE A O 1
ATOM 677 N N . ALA A 1 86 ? 5.533 2.512 -1.743 1.00 96.62 86 ALA A N 1
ATOM 678 C CA . ALA A 1 86 ? 6.416 1.874 -0.768 1.00 96.62 86 ALA A CA 1
ATOM 679 C C . ALA A 1 86 ? 6.954 0.516 -1.255 1.00 96.62 86 ALA A C 1
ATOM 681 O O . ALA A 1 86 ? 8.142 0.227 -1.102 1.00 96.62 86 ALA A O 1
ATOM 682 N N . TYR A 1 87 ? 6.115 -0.301 -1.898 1.00 97.19 87 TYR A N 1
ATOM 683 C CA . TYR A 1 87 ? 6.566 -1.557 -2.501 1.00 97.19 87 TYR A CA 1
ATOM 684 C C . TYR A 1 87 ? 7.526 -1.335 -3.678 1.00 97.19 87 TYR A C 1
ATOM 686 O O . TYR A 1 87 ? 8.515 -2.063 -3.800 1.00 97.19 87 TYR A O 1
ATOM 694 N N . LEU A 1 88 ? 7.287 -0.320 -4.518 1.00 97.00 88 LEU A N 1
ATOM 695 C CA . LEU A 1 88 ? 8.219 0.048 -5.588 1.00 97.00 88 LEU A CA 1
ATOM 696 C C . LEU A 1 88 ? 9.591 0.443 -5.032 1.00 97.00 88 LEU A C 1
ATOM 698 O O . LEU A 1 88 ? 10.609 -0.012 -5.555 1.00 97.00 88 LEU A O 1
ATOM 702 N N . ASP A 1 89 ? 9.638 1.234 -3.958 1.00 96.00 89 ASP A N 1
ATOM 703 C CA . ASP A 1 89 ? 10.899 1.597 -3.306 1.00 96.00 89 ASP A CA 1
ATOM 704 C C . ASP A 1 89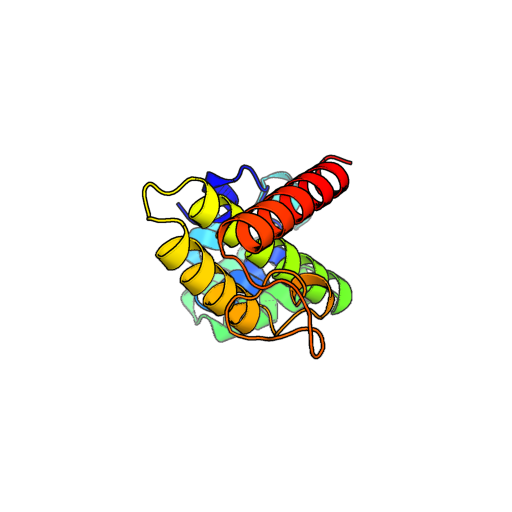 ? 11.690 0.369 -2.842 1.00 96.00 89 ASP A C 1
ATOM 706 O O . ASP A 1 89 ? 12.892 0.273 -3.108 1.00 96.00 89 ASP A O 1
ATOM 710 N N . ASP A 1 90 ? 11.028 -0.589 -2.189 1.00 96.06 90 ASP A N 1
ATOM 711 C CA . ASP A 1 90 ? 11.668 -1.835 -1.752 1.00 96.06 90 ASP A CA 1
ATOM 712 C C . ASP A 1 90 ? 12.227 -2.632 -2.940 1.00 96.06 90 ASP A C 1
ATOM 714 O O . ASP A 1 90 ? 13.346 -3.156 -2.885 1.00 96.06 90 ASP A O 1
ATOM 718 N N . ILE A 1 91 ? 11.485 -2.689 -4.050 1.00 96.56 91 ILE A N 1
ATOM 719 C CA . ILE A 1 91 ? 11.932 -3.357 -5.276 1.00 96.56 91 ILE A CA 1
ATOM 720 C C . ILE A 1 91 ? 13.177 -2.671 -5.841 1.00 96.56 91 ILE A C 1
ATOM 722 O O . ILE A 1 91 ? 14.167 -3.355 -6.134 1.00 96.56 91 ILE A O 1
ATOM 726 N N . LEU A 1 92 ? 13.163 -1.342 -5.980 1.00 94.75 92 LEU A N 1
ATOM 727 C CA . LEU A 1 92 ? 14.284 -0.594 -6.553 1.00 94.75 92 LEU A CA 1
ATOM 728 C C . LEU A 1 92 ? 15.539 -0.663 -5.673 1.00 94.75 92 LEU A C 1
ATOM 730 O O . LEU A 1 92 ? 16.643 -0.732 -6.218 1.00 94.75 92 LEU A O 1
ATOM 734 N N . LYS A 1 93 ? 15.388 -0.739 -4.345 1.00 94.88 93 LYS A N 1
ATOM 735 C CA . LYS A 1 93 ? 16.498 -0.904 -3.388 1.00 94.88 93 LYS A CA 1
ATOM 736 C C . LYS A 1 93 ? 17.027 -2.338 -3.291 1.00 94.88 93 LYS A C 1
ATOM 738 O O . LYS A 1 93 ? 18.130 -2.543 -2.794 1.00 94.88 93 LYS A O 1
ATOM 743 N N . SER A 1 94 ? 16.279 -3.336 -3.765 1.00 96.06 94 SER A N 1
ATOM 744 C CA . SER A 1 94 ? 16.707 -4.738 -3.696 1.00 96.06 94 SER A CA 1
ATOM 745 C C . SER A 1 94 ? 17.951 -5.032 -4.553 1.00 96.06 94 SER A C 1
ATOM 747 O O . SER A 1 94 ? 18.213 -4.369 -5.558 1.00 96.06 94 SER A O 1
ATOM 749 N N . PHE A 1 95 ? 18.684 -6.097 -4.220 1.00 95.69 95 PHE A N 1
ATOM 750 C CA . PHE A 1 95 ? 19.845 -6.575 -4.992 1.00 95.69 95 PHE A CA 1
ATOM 751 C C . PHE A 1 95 ? 19.470 -7.402 -6.240 1.00 95.69 95 PHE A C 1
ATOM 753 O O . PHE A 1 95 ? 20.323 -8.043 -6.850 1.00 95.69 95 PHE A O 1
ATOM 760 N N . LYS A 1 96 ? 18.188 -7.425 -6.627 1.00 95.06 96 LYS A N 1
ATOM 761 C CA . LYS A 1 96 ? 17.707 -8.178 -7.795 1.00 95.06 96 LYS A CA 1
ATOM 762 C C . LYS A 1 96 ? 18.221 -7.566 -9.105 1.00 95.06 96 LYS A C 1
ATOM 764 O O . LYS A 1 96 ? 18.478 -6.366 -9.193 1.00 95.06 96 LYS A O 1
ATOM 769 N N . THR A 1 97 ? 18.299 -8.382 -10.156 1.00 96.44 97 THR A N 1
ATOM 770 C CA . THR A 1 97 ? 18.578 -7.902 -11.520 1.00 96.44 97 THR A CA 1
ATOM 771 C C . THR A 1 97 ? 17.476 -6.956 -12.007 1.00 96.44 97 THR A C 1
ATOM 773 O O . THR A 1 97 ? 16.332 -7.058 -11.561 1.00 96.44 97 THR A O 1
ATOM 776 N N . ILE A 1 98 ? 17.786 -6.071 -12.964 1.00 94.88 98 ILE A N 1
ATOM 777 C CA . ILE A 1 98 ? 16.800 -5.134 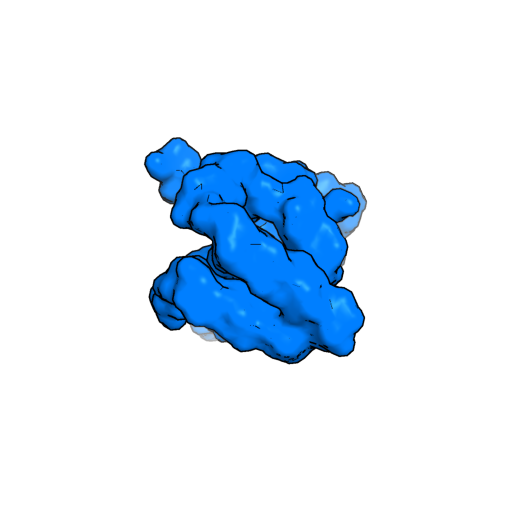-13.539 1.00 94.88 98 ILE A CA 1
ATOM 778 C C . ILE A 1 98 ? 15.568 -5.880 -14.068 1.00 94.88 98 ILE A C 1
ATOM 780 O O . ILE A 1 98 ? 14.445 -5.493 -13.759 1.00 94.88 98 ILE A O 1
ATOM 784 N N . SER A 1 99 ? 15.764 -6.989 -14.789 1.00 93.25 99 SER A N 1
ATOM 785 C CA . SER A 1 99 ? 14.651 -7.805 -15.294 1.00 93.25 99 SER A CA 1
ATOM 786 C C . SER A 1 99 ? 13.742 -8.296 -14.162 1.00 93.25 99 SER A C 1
ATOM 788 O O . SER A 1 99 ? 12.525 -8.142 -14.233 1.00 93.25 99 SER A O 1
ATOM 790 N N . ASN A 1 100 ? 14.319 -8.821 -13.076 1.00 95.19 100 ASN A N 1
ATOM 791 C CA . ASN A 1 100 ? 13.539 -9.309 -11.939 1.00 95.19 100 ASN A CA 1
ATOM 792 C C . ASN A 1 100 ? 12.856 -8.174 -11.164 1.00 95.19 100 ASN A C 1
ATOM 794 O O . ASN A 1 100 ? 11.761 -8.377 -10.644 1.00 95.19 100 ASN A O 1
ATOM 798 N N . LYS A 1 101 ? 13.467 -6.984 -11.102 1.00 96.75 101 LYS A N 1
ATOM 799 C CA . LYS A 1 101 ? 12.822 -5.792 -10.540 1.00 96.75 101 LYS A CA 1
ATOM 800 C C . LYS A 1 101 ? 11.610 -5.386 -11.372 1.00 96.75 101 LYS A C 1
ATOM 802 O O . LYS A 1 101 ? 10.538 -5.229 -10.810 1.00 96.75 101 LYS A O 1
ATOM 807 N N . LEU A 1 102 ? 11.745 -5.290 -12.694 1.00 95.31 102 LEU A N 1
ATOM 808 C CA . LEU A 1 102 ? 10.647 -4.901 -13.585 1.00 95.31 102 LEU A CA 1
ATOM 809 C C . LEU A 1 102 ? 9.470 -5.887 -13.570 1.00 95.31 102 LEU A C 1
ATOM 811 O O . LEU A 1 102 ? 8.324 -5.456 -13.660 1.00 95.31 102 LEU A O 1
ATOM 815 N N . LYS A 1 103 ? 9.732 -7.190 -13.405 1.00 94.12 103 LYS A N 1
ATOM 816 C CA . LYS A 1 103 ? 8.670 -8.180 -13.160 1.00 94.12 103 LYS A CA 1
ATOM 817 C C . LYS A 1 103 ? 7.912 -7.870 -11.867 1.00 94.12 103 LYS A C 1
ATOM 819 O O . LYS A 1 103 ? 6.700 -7.727 -11.901 1.00 94.12 103 LYS A O 1
ATOM 824 N N . ALA A 1 104 ? 8.637 -7.650 -10.769 1.00 96.19 104 ALA A N 1
ATOM 825 C CA . ALA A 1 104 ? 8.025 -7.293 -9.490 1.00 96.19 104 ALA A CA 1
ATOM 826 C C . ALA A 1 104 ? 7.266 -5.951 -9.545 1.00 96.19 104 ALA A C 1
ATOM 828 O O . ALA A 1 104 ? 6.245 -5.799 -8.885 1.00 96.19 104 ALA A O 1
ATOM 829 N N . VAL A 1 105 ? 7.727 -4.982 -10.345 1.00 96.69 105 VAL A N 1
ATOM 830 C CA . VAL A 1 105 ? 6.996 -3.726 -10.592 1.00 96.69 105 VAL A CA 1
ATOM 831 C C . VAL A 1 105 ? 5.637 -4.003 -11.241 1.00 96.69 105 VAL A C 1
ATOM 833 O O . VAL A 1 105 ? 4.646 -3.401 -10.837 1.00 96.69 105 VAL A O 1
ATOM 836 N N . ALA A 1 106 ? 5.566 -4.925 -12.206 1.00 94.81 106 ALA A N 1
ATOM 837 C CA . ALA A 1 106 ? 4.300 -5.322 -12.823 1.00 94.81 106 ALA A CA 1
ATOM 838 C C . ALA A 1 106 ? 3.360 -6.024 -11.825 1.00 94.81 106 ALA A C 1
ATOM 840 O O . ALA A 1 106 ? 2.156 -5.772 -11.848 1.00 94.81 106 ALA A O 1
ATOM 841 N N . ASP A 1 107 ? 3.905 -6.831 -10.910 1.00 95.19 107 ASP A N 1
ATOM 842 C CA . ASP A 1 107 ? 3.119 -7.459 -9.840 1.00 95.19 107 ASP A CA 1
ATOM 843 C C . ASP A 1 107 ? 2.519 -6.401 -8.896 1.00 95.19 107 ASP A C 1
ATOM 845 O O . ASP A 1 107 ? 1.331 -6.449 -8.579 1.00 95.19 107 ASP A O 1
ATOM 849 N N . VAL A 1 108 ? 3.312 -5.397 -8.495 1.00 96.50 108 VAL A N 1
ATOM 850 C CA . VAL A 1 108 ? 2.827 -4.274 -7.671 1.00 96.50 108 VAL A CA 1
ATOM 851 C C . VAL A 1 108 ? 1.776 -3.464 -8.420 1.00 96.50 108 VAL A C 1
ATOM 853 O O . VAL A 1 108 ? 0.777 -3.074 -7.828 1.00 96.50 108 VAL A O 1
ATOM 856 N N . TRP A 1 109 ? 1.966 -3.232 -9.717 1.00 95.69 109 TRP A N 1
ATOM 857 C CA . TRP A 1 109 ? 1.005 -2.505 -10.540 1.00 95.69 109 TRP A CA 1
ATOM 858 C C . TRP A 1 109 ? -0.379 -3.170 -10.537 1.00 95.69 109 TRP A C 1
ATOM 860 O O . TRP A 1 109 ? -1.381 -2.491 -10.322 1.00 95.69 109 TRP A O 1
ATOM 870 N N . ALA A 1 110 ? -0.431 -4.497 -10.680 1.00 93.94 110 ALA A N 1
ATOM 871 C CA . ALA A 1 110 ? -1.668 -5.267 -10.552 1.00 93.94 110 ALA A CA 1
ATOM 872 C C . ALA A 1 110 ? -2.246 -5.218 -9.129 1.00 93.94 110 ALA A C 1
ATOM 874 O O . ALA A 1 110 ? -3.452 -5.079 -8.938 1.00 93.94 110 ALA A O 1
ATOM 875 N N . MET A 1 111 ? -1.375 -5.301 -8.125 1.00 94.75 111 MET A N 1
ATOM 876 C CA . MET A 1 111 ? -1.736 -5.260 -6.709 1.00 94.75 111 MET A CA 1
ATOM 877 C C . MET A 1 111 ? -2.424 -3.943 -6.297 1.00 94.75 111 MET A C 1
ATOM 879 O O . MET A 1 111 ? -3.238 -3.956 -5.371 1.00 94.75 111 MET A O 1
ATOM 883 N N . VAL A 1 112 ? -2.124 -2.829 -6.975 1.00 95.69 112 VAL A N 1
ATOM 884 C CA . VAL A 1 112 ? -2.749 -1.513 -6.741 1.00 95.69 112 VAL A CA 1
ATOM 885 C C . VAL A 1 112 ? -3.766 -1.115 -7.816 1.00 95.69 112 VAL A C 1
ATOM 887 O O . VAL A 1 112 ? -3.974 0.069 -8.060 1.00 95.69 112 VAL A O 1
ATOM 890 N N . ASP A 1 113 ? -4.416 -2.104 -8.430 1.00 94.69 113 ASP A N 1
ATOM 891 C CA . ASP A 1 113 ? -5.523 -1.942 -9.383 1.00 94.69 113 ASP A CA 1
ATOM 892 C C . ASP A 1 113 ? -5.149 -1.186 -10.678 1.00 94.69 113 ASP A C 1
ATOM 894 O O . ASP A 1 113 ? -5.954 -0.452 -11.247 1.00 94.69 113 ASP A O 1
ATOM 898 N N . TYR A 1 114 ? -3.934 -1.411 -11.184 1.00 93.81 114 TYR A N 1
ATOM 899 C CA . TYR A 1 114 ? -3.478 -0.980 -12.512 1.00 93.81 114 TYR A CA 1
ATOM 900 C C . TYR A 1 114 ? -3.553 0.539 -12.793 1.00 93.81 114 TYR A C 1
ATOM 902 O O . TYR A 1 114 ? -4.119 0.943 -13.811 1.00 93.81 114 TYR A O 1
ATOM 910 N N . PRO A 1 115 ? -2.938 1.412 -11.970 1.00 93.94 115 PRO A N 1
ATOM 911 C CA . PRO A 1 115 ? -2.908 2.850 -12.225 1.00 93.94 115 PRO A CA 1
ATOM 912 C C . PRO A 1 115 ? -2.335 3.171 -13.611 1.00 93.94 115 PRO A C 1
ATOM 914 O O . PRO A 1 115 ? -1.236 2.739 -13.976 1.00 93.94 115 PRO A O 1
ATOM 917 N N . GLU A 1 116 ? -3.093 3.926 -14.399 1.00 91.88 116 GLU A N 1
ATOM 918 C CA . GLU A 1 116 ? -2.810 4.204 -15.810 1.00 91.88 116 GLU A CA 1
ATOM 919 C C . GLU A 1 116 ? -1.453 4.879 -16.026 1.00 91.88 116 GLU A C 1
ATOM 921 O O . GLU A 1 116 ? -0.719 4.552 -16.959 1.00 91.88 116 GLU A O 1
ATOM 926 N N . GLU A 1 117 ? -1.065 5.777 -15.126 1.00 91.75 117 GLU A N 1
ATOM 927 C CA . GLU A 1 117 ? 0.184 6.523 -15.222 1.00 91.75 117 GLU A CA 1
ATOM 928 C C . GLU A 1 117 ? 1.439 5.666 -14.993 1.00 91.75 117 GLU A C 1
ATOM 930 O O . GLU A 1 117 ? 2.548 6.137 -15.249 1.00 91.75 117 GLU A O 1
ATOM 935 N N . TRP A 1 118 ? 1.288 4.408 -14.559 1.00 93.88 118 TRP A N 1
ATOM 936 C CA . TRP A 1 118 ? 2.401 3.465 -14.420 1.00 93.88 118 TRP A CA 1
ATOM 937 C C . TRP A 1 118 ? 2.691 2.704 -15.714 1.00 93.88 118 TRP A C 1
ATOM 939 O O . TRP A 1 118 ? 3.824 2.261 -15.919 1.00 93.88 118 TRP A O 1
ATOM 949 N N . LYS A 1 119 ? 1.711 2.608 -16.629 1.00 91.50 119 LYS A N 1
ATOM 950 C CA . LYS A 1 119 ? 1.848 1.923 -17.929 1.00 91.50 119 LYS A CA 1
ATOM 951 C C . LYS A 1 119 ? 3.157 2.228 -18.669 1.00 91.50 119 LYS A C 1
ATOM 953 O O . LYS A 1 119 ? 3.737 1.285 -19.207 1.00 91.50 119 LYS A O 1
ATOM 958 N N . PRO A 1 120 ? 3.691 3.471 -18.678 1.00 91.12 120 PRO A N 1
ATOM 959 C CA . PRO A 1 120 ? 4.933 3.799 -19.377 1.00 91.12 120 PRO A CA 1
ATOM 960 C C . PRO A 1 120 ? 6.183 3.012 -18.970 1.00 91.12 120 PRO A C 1
ATOM 962 O O . PRO A 1 120 ? 7.176 3.065 -19.703 1.00 91.12 120 PRO A O 1
ATOM 965 N N . PHE A 1 121 ? 6.165 2.327 -17.823 1.00 93.06 121 PHE A N 1
ATOM 966 C CA . PHE A 1 121 ? 7.290 1.543 -17.310 1.00 93.06 121 PHE A CA 1
ATOM 967 C C . PHE A 1 121 ? 6.951 0.072 -17.000 1.00 93.06 121 PHE A C 1
ATOM 969 O O . PHE A 1 121 ? 7.757 -0.618 -16.373 1.00 93.06 121 PHE A O 1
ATOM 976 N N . ILE A 1 122 ? 5.807 -0.443 -17.468 1.00 92.56 122 ILE A N 1
ATOM 977 C CA . ILE A 1 122 ? 5.427 -1.850 -17.274 1.00 92.56 122 ILE A CA 1
ATOM 978 C C . ILE A 1 122 ? 6.003 -2.727 -18.390 1.00 92.56 122 ILE A C 1
ATOM 980 O O . ILE A 1 122 ? 5.633 -2.621 -19.555 1.00 92.56 122 ILE A O 1
ATOM 984 N N . TYR A 1 123 ? 6.899 -3.641 -18.012 1.00 75.75 123 TYR A N 1
ATOM 985 C CA . TYR A 1 123 ? 7.717 -4.446 -18.930 1.00 75.75 123 TYR A CA 1
ATOM 986 C C . TYR A 1 123 ? 6.937 -5.320 -19.925 1.00 75.75 123 TYR A C 1
ATOM 988 O O . TYR A 1 123 ? 7.416 -5.552 -21.031 1.00 75.75 123 TYR A O 1
ATOM 996 N N . TYR A 1 124 ? 5.731 -5.770 -19.572 1.00 72.94 124 TYR A N 1
ATOM 997 C CA . TYR A 1 124 ? 4.905 -6.635 -20.424 1.00 72.94 124 TYR A CA 1
ATOM 998 C C . TYR A 1 124 ? 3.773 -5.902 -21.156 1.00 72.94 124 TYR A C 1
ATOM 1000 O O . TYR A 1 124 ? 2.910 -6.552 -21.741 1.00 72.94 124 TYR A O 1
ATOM 1008 N N . MET A 1 125 ? 3.768 -4.564 -21.145 1.00 72.31 125 MET A N 1
ATOM 1009 C CA . MET A 1 125 ? 2.754 -3.770 -21.837 1.00 72.31 125 MET A CA 1
ATOM 1010 C C . MET A 1 125 ? 3.378 -2.728 -22.765 1.00 72.31 125 MET A C 1
ATOM 1012 O O . MET A 1 125 ? 3.889 -1.711 -22.292 1.00 72.31 125 MET A O 1
ATOM 1016 N N . PRO A 1 126 ? 3.317 -2.925 -24.095 1.00 59.44 126 PRO A N 1
ATOM 1017 C CA . PRO A 1 126 ? 3.639 -1.848 -25.014 1.00 59.44 126 PRO A CA 1
ATOM 1018 C C . PRO A 1 126 ? 2.583 -0.745 -24.871 1.00 59.44 126 PRO A C 1
ATOM 1020 O O . PRO A 1 126 ? 1.392 -0.985 -25.052 1.00 59.44 126 PRO A O 1
ATOM 1023 N N . VAL A 1 127 ? 3.027 0.470 -24.545 1.00 65.12 127 VAL A N 1
ATOM 1024 C CA . VAL A 1 127 ? 2.159 1.658 -24.421 1.00 65.12 127 VAL A CA 1
ATOM 1025 C C . VAL A 1 127 ? 1.533 2.011 -25.774 1.00 65.12 127 VAL A C 1
ATOM 1027 O O . VAL A 1 127 ? 0.382 2.433 -25.849 1.00 65.12 127 VAL A O 1
ATOM 1030 N N . SER A 1 128 ? 2.296 1.808 -26.849 1.00 67.94 128 SER A N 1
ATOM 1031 C CA . SER A 1 128 ? 1.870 1.923 -28.241 1.00 67.94 128 SER A CA 1
ATOM 1032 C C . SER A 1 128 ? 2.845 1.169 -29.161 1.00 67.94 128 SER A C 1
ATOM 1034 O O . SER A 1 128 ? 3.994 0.917 -28.766 1.00 67.94 128 SER A O 1
ATOM 1036 N N . PRO A 1 129 ? 2.434 0.810 -30.392 1.00 67.25 129 PRO A N 1
ATOM 1037 C CA . PRO A 1 129 ? 3.346 0.265 -31.394 1.00 67.25 129 PRO A CA 1
ATOM 1038 C C . PRO A 1 129 ? 4.560 1.182 -31.600 1.00 67.25 129 PRO A C 1
ATOM 1040 O O . PRO A 1 129 ? 4.409 2.388 -31.776 1.00 67.25 129 PRO A O 1
ATOM 1043 N N . GLY A 1 130 ? 5.767 0.614 -31.558 1.00 67.75 130 GLY A N 1
ATOM 1044 C CA . GLY A 1 130 ? 7.018 1.370 -31.701 1.00 67.75 130 GLY A CA 1
ATOM 1045 C C . GLY A 1 130 ? 7.530 2.044 -30.420 1.00 67.75 130 GLY A C 1
ATOM 1046 O O . GLY A 1 130 ? 8.560 2.713 -30.470 1.00 67.75 130 GLY A O 1
ATOM 1047 N N . THR A 1 131 ? 6.868 1.860 -29.271 1.00 73.00 131 THR A N 1
ATOM 1048 C CA . THR A 1 131 ? 7.409 2.318 -27.980 1.00 73.00 131 THR A CA 1
ATOM 1049 C C . THR A 1 131 ? 8.689 1.558 -27.638 1.00 73.00 131 THR A C 1
ATOM 1051 O O . THR A 1 131 ? 8.720 0.332 -27.689 1.00 73.00 131 THR A O 1
ATOM 1054 N N . ASP A 1 132 ? 9.733 2.283 -27.237 1.00 74.00 132 ASP A N 1
ATOM 1055 C CA . ASP A 1 132 ? 10.970 1.685 -26.735 1.00 74.00 132 ASP A CA 1
ATOM 1056 C C . ASP A 1 132 ? 10.719 0.989 -25.384 1.00 74.00 132 ASP A C 1
ATOM 1058 O O . ASP A 1 132 ? 10.414 1.632 -24.371 1.00 74.00 132 ASP A O 1
ATOM 1062 N N . THR A 1 133 ? 10.826 -0.340 -25.392 1.00 80.06 133 THR A N 1
ATOM 1063 C CA . THR A 1 133 ? 10.618 -1.228 -24.240 1.00 80.06 133 THR A CA 1
ATOM 1064 C C . THR A 1 133 ? 11.924 -1.809 -23.699 1.00 80.06 133 THR A C 1
ATOM 1066 O O . THR A 1 133 ? 11.903 -2.820 -22.990 1.00 80.06 133 THR A O 1
ATOM 1069 N N . ARG A 1 134 ? 13.083 -1.215 -24.023 1.00 88.88 134 ARG A N 1
ATOM 1070 C CA . ARG A 1 134 ? 14.355 -1.662 -23.443 1.00 88.88 134 ARG A CA 1
ATOM 1071 C C . ARG A 1 134 ? 14.307 -1.557 -21.915 1.00 88.88 134 ARG A C 1
ATOM 1073 O O . ARG A 1 134 ? 13.822 -0.577 -21.348 1.00 88.88 134 ARG A O 1
ATOM 1080 N N . MET A 1 135 ? 14.789 -2.599 -21.237 1.00 90.62 135 MET A N 1
ATOM 1081 C CA . MET A 1 135 ? 14.651 -2.739 -19.782 1.00 90.62 135 MET A CA 1
ATOM 1082 C C . MET A 1 135 ? 15.297 -1.589 -19.002 1.00 90.62 135 MET A C 1
ATOM 1084 O O . MET A 1 135 ? 14.743 -1.137 -18.005 1.00 90.62 135 MET A O 1
ATOM 1088 N N . ASP A 1 136 ? 16.458 -1.109 -19.442 1.00 91.38 136 ASP A N 1
ATOM 1089 C CA . ASP A 1 136 ? 17.156 0.033 -18.850 1.00 91.38 136 ASP A CA 1
ATOM 1090 C C . ASP A 1 136 ? 16.312 1.314 -18.921 1.00 91.38 136 ASP A C 1
ATOM 1092 O O . ASP A 1 136 ? 16.209 2.041 -17.931 1.00 91.38 136 ASP A O 1
ATOM 1096 N N . LEU A 1 137 ? 15.632 1.546 -20.048 1.00 92.06 137 LEU A N 1
ATOM 1097 C CA . LEU A 1 137 ? 14.730 2.683 -20.214 1.00 92.06 137 LEU A CA 1
ATOM 1098 C C . LEU A 1 137 ? 13.497 2.576 -19.309 1.00 92.06 137 LEU A C 1
ATOM 1100 O O . LEU A 1 137 ? 13.143 3.549 -18.643 1.00 92.06 137 LEU A O 1
ATOM 1104 N N . LEU A 1 138 ? 12.843 1.412 -19.258 1.00 93.19 138 LEU A N 1
ATOM 1105 C CA . LEU A 1 138 ? 11.675 1.210 -18.391 1.00 93.19 138 LEU A CA 1
ATOM 1106 C C . LEU A 1 138 ? 12.049 1.351 -16.911 1.00 93.19 138 LEU A C 1
ATOM 1108 O O . LEU A 1 138 ? 11.343 2.007 -16.146 1.00 93.19 138 LEU A O 1
ATOM 1112 N N . TYR A 1 139 ? 13.204 0.812 -16.519 1.00 94.88 139 TYR A N 1
ATOM 1113 C CA . TYR A 1 139 ? 13.731 0.954 -15.166 1.00 94.88 139 TYR A CA 1
ATOM 1114 C C . TYR A 1 139 ? 14.007 2.419 -14.808 1.00 94.88 139 TYR A C 1
ATOM 1116 O O . TYR A 1 139 ? 13.643 2.877 -13.719 1.00 94.88 139 TYR A O 1
ATOM 1124 N N . LYS A 1 140 ? 14.591 3.181 -15.742 1.00 95.25 140 LYS A N 1
ATOM 1125 C CA . LYS A 1 140 ? 14.801 4.624 -15.588 1.00 95.25 140 LYS A CA 1
ATOM 1126 C C . LYS A 1 140 ? 13.475 5.367 -15.400 1.00 95.25 140 LYS A C 1
ATOM 1128 O O . LYS A 1 140 ? 13.351 6.110 -14.431 1.00 95.25 140 LYS A O 1
ATOM 1133 N N . LYS A 1 141 ? 12.471 5.109 -16.246 1.00 95.00 141 LYS A N 1
ATOM 1134 C CA . LYS A 1 141 ? 11.131 5.716 -16.134 1.00 95.00 141 LYS A CA 1
ATOM 1135 C C . LYS A 1 141 ? 10.469 5.420 -14.784 1.00 95.00 141 LYS A C 1
ATOM 1137 O O . LYS A 1 141 ? 9.951 6.335 -14.153 1.00 95.00 141 LYS A O 1
ATOM 1142 N N . CYS A 1 142 ? 10.534 4.174 -14.307 1.00 95.94 142 CYS A N 1
ATOM 1143 C CA . CYS A 1 142 ? 10.025 3.801 -12.982 1.00 95.94 142 CYS A CA 1
ATOM 1144 C C . CYS A 1 142 ? 10.749 4.565 -11.858 1.00 95.94 142 CYS A C 1
ATOM 1146 O O . CYS A 1 142 ? 10.118 5.035 -10.912 1.00 95.94 142 CYS A O 1
ATOM 1148 N N . THR A 1 143 ? 12.072 4.716 -11.965 1.00 96.31 143 THR A N 1
ATOM 1149 C CA . THR A 1 143 ? 12.884 5.450 -10.981 1.00 96.31 143 THR A CA 1
ATOM 1150 C C . THR A 1 143 ? 12.541 6.945 -10.967 1.00 96.31 143 THR A C 1
ATOM 1152 O O . THR A 1 143 ? 12.410 7.546 -9.901 1.00 96.31 143 THR A O 1
ATOM 1155 N N . GLU A 1 144 ? 12.363 7.555 -12.141 1.00 96.44 144 GLU A N 1
ATOM 1156 C CA . GLU A 1 144 ? 11.968 8.963 -12.292 1.00 96.44 144 GLU A CA 1
ATOM 1157 C C . GLU A 1 144 ? 10.550 9.226 -11.774 1.00 96.44 144 GLU A C 1
ATOM 1159 O O . GLU A 1 144 ? 10.322 10.214 -11.065 1.00 96.44 144 GLU A O 1
ATOM 1164 N N . PHE A 1 145 ? 9.617 8.317 -12.071 1.00 96.19 145 PHE A N 1
ATOM 1165 C CA . PHE A 1 145 ? 8.269 8.333 -11.514 1.00 96.19 145 PHE A CA 1
ATOM 1166 C C . PHE A 1 145 ? 8.319 8.340 -9.983 1.00 96.19 145 PHE A C 1
ATOM 1168 O O . PHE A 1 145 ? 7.791 9.254 -9.350 1.00 96.19 145 PHE A O 1
ATOM 1175 N N . LEU A 1 146 ? 9.034 7.384 -9.382 1.00 95.38 146 LEU A N 1
ATOM 1176 C CA . LEU A 1 146 ? 9.096 7.248 -7.929 1.00 95.38 146 LEU A CA 1
ATOM 1177 C C . LEU A 1 146 ? 9.745 8.463 -7.256 1.00 95.38 146 LEU A C 1
ATOM 1179 O O . LEU A 1 146 ? 9.270 8.931 -6.221 1.00 95.38 146 LEU A O 1
ATOM 1183 N N . LYS A 1 147 ? 10.793 9.024 -7.873 1.00 94.62 147 LYS A N 1
ATOM 1184 C CA . LYS A 1 147 ? 11.419 10.268 -7.411 1.00 94.62 147 LYS A CA 1
ATOM 1185 C C . LYS A 1 147 ? 10.411 11.420 -7.385 1.00 94.62 147 LYS A C 1
ATOM 1187 O O . LYS A 1 147 ? 10.364 12.157 -6.403 1.00 94.62 147 LYS A O 1
ATOM 1192 N N . THR A 1 148 ? 9.606 11.560 -8.437 1.00 94.69 148 THR A N 1
ATOM 1193 C CA . THR A 1 148 ? 8.564 12.594 -8.528 1.00 94.69 148 THR A CA 1
ATOM 1194 C C . THR A 1 148 ? 7.494 12.407 -7.456 1.00 94.69 148 THR A C 1
ATOM 1196 O O . THR A 1 148 ? 7.143 13.361 -6.766 1.00 94.69 148 THR A O 1
ATOM 1199 N N . GLU A 1 149 ? 7.007 11.184 -7.262 1.00 93.81 149 GLU A N 1
ATOM 1200 C CA . GLU A 1 149 ? 5.979 10.897 -6.256 1.00 93.81 149 GLU A CA 1
ATOM 1201 C C . GLU A 1 149 ? 6.480 11.135 -4.829 1.00 93.81 149 GLU A C 1
ATOM 1203 O O . GLU A 1 149 ? 5.783 11.739 -4.015 1.00 93.81 149 GLU A O 1
ATOM 1208 N N . ARG A 1 150 ? 7.726 10.756 -4.529 1.00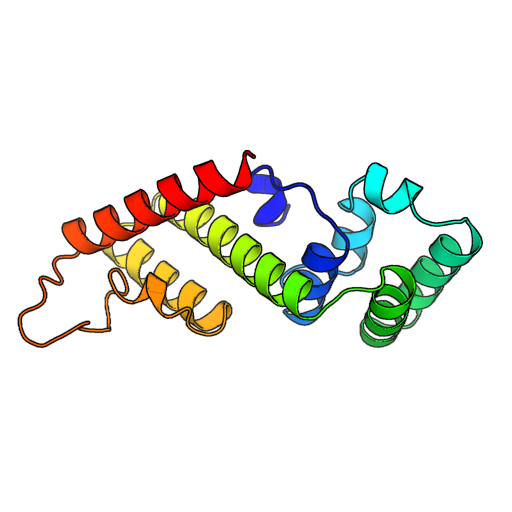 89.88 150 ARG A N 1
ATOM 1209 C CA . ARG A 1 150 ? 8.341 11.029 -3.223 1.00 89.88 150 ARG A CA 1
ATOM 1210 C C . ARG A 1 150 ? 8.485 12.517 -2.926 1.00 89.88 150 ARG A C 1
ATOM 1212 O O . ARG A 1 150 ? 8.420 12.887 -1.760 1.00 89.88 150 ARG A O 1
ATOM 1219 N N . LEU A 1 151 ? 8.684 13.360 -3.939 1.00 90.06 151 LEU A N 1
ATOM 1220 C CA . LEU A 1 151 ? 8.705 14.812 -3.749 1.00 90.06 151 LEU A CA 1
ATOM 1221 C C . LEU A 1 151 ? 7.318 15.354 -3.393 1.00 90.06 151 LEU A C 1
ATOM 1223 O O . LEU A 1 151 ? 7.226 16.213 -2.526 1.00 90.06 151 LEU A O 1
ATOM 1227 N N . LYS A 1 152 ? 6.252 14.821 -4.004 1.00 89.06 152 LYS A N 1
ATOM 1228 C CA . LYS A 1 152 ? 4.868 15.220 -3.697 1.00 89.06 152 LYS A CA 1
ATOM 1229 C C . LYS A 1 152 ? 4.440 14.822 -2.285 1.00 89.06 152 LYS A C 1
ATOM 1231 O O . LYS A 1 152 ? 3.726 15.575 -1.647 1.00 89.06 152 LYS A O 1
ATOM 1236 N N . LEU A 1 153 ? 4.887 13.659 -1.809 1.00 84.31 153 LEU A N 1
ATOM 1237 C CA . LEU A 1 153 ? 4.538 13.118 -0.486 1.00 84.31 153 LEU A CA 1
ATOM 1238 C C . LEU A 1 153 ? 5.378 13.692 0.671 1.00 84.31 153 LEU A C 1
ATOM 1240 O O . LEU A 1 153 ? 5.167 13.316 1.817 1.00 84.31 153 LEU A O 1
ATOM 1244 N N . ARG A 1 154 ? 6.377 14.536 0.379 1.00 65.12 154 ARG A N 1
ATOM 1245 C CA . ARG A 1 154 ? 7.182 15.259 1.384 1.00 65.12 154 ARG A CA 1
ATOM 1246 C C . ARG A 1 154 ? 6.646 16.663 1.687 1.00 65.12 154 ARG A C 1
ATOM 1248 O O . ARG A 1 154 ? 7.283 17.382 2.456 1.00 65.12 154 ARG A O 1
ATOM 1255 N N . VAL A 1 155 ? 5.548 17.043 1.042 1.00 41.03 155 VAL A N 1
ATOM 1256 C CA . VAL A 1 155 ? 4.784 18.272 1.286 1.00 41.03 155 VAL A CA 1
ATOM 1257 C C . VAL A 1 155 ? 3.615 17.919 2.189 1.00 41.03 155 VAL A C 1
ATOM 1259 O O . VAL A 1 155 ? 3.360 18.709 3.119 1.00 41.03 155 VAL A O 1
#

Sequence (155 aa):
MNALTRNNFLMDWPLAYVGITRNWLSVDEALREISPEELGKLNSERIASLY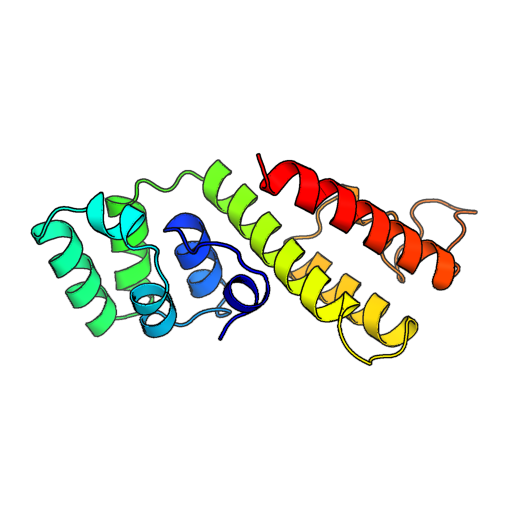TASEKSKESFLVVMKEIAAISDDALRASLRIWGIAYLDDILKSFKTISNKLKAVADVWAMVDYPEEWKPFIYYMPVSPGTDTRMDLLYKKCTEFLKTERLKLRV

Foldseek 3Di:
DALCVVVVHQQALLLLLLCLVLVRAQLVRNVVRHDPVRVVVDDPVLVVCLVVQSVVDSVSNSVSSCVRVVQDPVSNLVSLVSSLLSQLVVLLPDPDDLVVSLVSNLVSCVSSPNDPVLQLLRLPHDPDPPRDNPSVVSSVVSVVVSVVVVVVVVD

InterPro domains:
  IPR016630 Uncharacterised conserved protein UCP015278 [PF10004] (4-149)

Radius of gyration: 17.68 Å; chains: 1; bounding box: 37×29×57 Å

Organism: NCBI:txid2321403

pLDDT: mean 91.0, std 8.19, range [41.03, 97.19]